Protein AF-A0A7C2RJS8-F1 (afdb_monomer)

pLDDT: mean 93.75, std 12.59, range [37.56, 98.81]

Structure (mmCIF, N/CA/C/O backbone):
data_AF-A0A7C2RJS8-F1
#
_entry.id   AF-A0A7C2RJS8-F1
#
loop_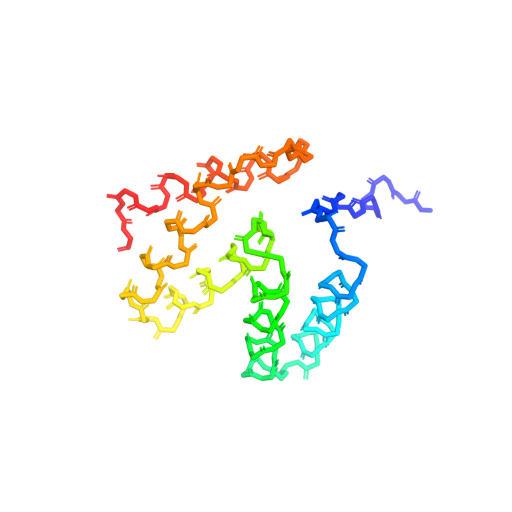
_atom_site.group_PDB
_atom_site.id
_atom_site.type_symbol
_atom_site.label_atom_id
_atom_site.label_alt_id
_atom_site.label_comp_id
_atom_site.label_asym_id
_atom_site.label_entity_id
_atom_site.l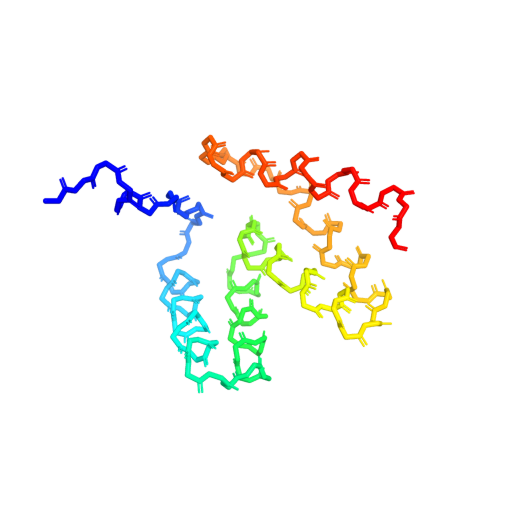abel_seq_id
_atom_site.pdbx_PDB_ins_code
_atom_site.Cartn_x
_atom_site.Cartn_y
_atom_site.Cartn_z
_atom_site.occupancy
_atom_site.B_iso_or_equiv
_atom_site.auth_seq_id
_atom_site.auth_comp_id
_atom_site.auth_asym_id
_atom_site.auth_atom_id
_atom_site.pdbx_PDB_model_num
ATOM 1 N N . MET A 1 1 ? 14.600 22.229 14.202 1.00 39.59 1 MET A N 1
ATOM 2 C CA . MET A 1 1 ? 13.687 21.393 13.400 1.00 39.59 1 MET A CA 1
ATOM 3 C C . MET A 1 1 ? 12.690 22.295 12.706 1.00 39.59 1 MET A C 1
ATOM 5 O O . MET A 1 1 ? 11.893 22.946 13.371 1.00 39.59 1 MET A O 1
ATOM 9 N N . THR A 1 2 ? 12.799 22.422 11.389 1.00 37.56 2 THR A N 1
ATOM 10 C CA . THR A 1 2 ? 11.765 23.049 10.560 1.00 37.56 2 THR A CA 1
ATOM 11 C C . THR A 1 2 ? 10.546 22.127 10.504 1.00 37.56 2 THR A C 1
ATOM 13 O O . THR A 1 2 ? 10.678 20.919 10.658 1.00 37.56 2 THR A O 1
ATOM 16 N N . LYS A 1 3 ? 9.355 22.681 10.262 1.00 46.38 3 LYS A N 1
ATOM 17 C CA . LYS A 1 3 ? 8.055 21.979 10.153 1.00 46.38 3 LYS A CA 1
ATOM 18 C C . LYS A 1 3 ? 7.982 20.834 9.106 1.00 46.38 3 LYS A C 1
ATOM 20 O O . LYS A 1 3 ? 6.898 20.334 8.849 1.00 46.38 3 LYS A O 1
ATOM 25 N N . SER A 1 4 ? 9.092 20.430 8.481 1.00 47.34 4 SER A N 1
ATOM 26 C CA . SER A 1 4 ? 9.165 19.389 7.442 1.00 47.34 4 SER A CA 1
ATOM 27 C C . SER A 1 4 ? 9.352 17.960 7.969 1.00 47.34 4 SER A C 1
ATOM 29 O O . SER A 1 4 ? 9.363 17.036 7.162 1.00 47.34 4 SER A O 1
ATOM 31 N N . ASP A 1 5 ? 9.503 17.767 9.283 1.00 49.25 5 ASP A N 1
ATOM 32 C CA . ASP A 1 5 ? 9.816 16.456 9.882 1.00 49.25 5 ASP A CA 1
ATOM 33 C C . ASP A 1 5 ? 8.587 15.688 10.410 1.00 49.25 5 ASP A C 1
ATOM 35 O O . ASP A 1 5 ? 8.726 14.584 10.942 1.00 49.25 5 ASP A O 1
ATOM 39 N N . GLU A 1 6 ? 7.370 16.223 10.258 1.00 60.22 6 GLU A N 1
ATOM 40 C CA . GLU A 1 6 ? 6.155 15.468 10.582 1.00 60.22 6 GLU A CA 1
ATOM 41 C C . GLU A 1 6 ? 5.938 14.374 9.531 1.00 60.22 6 GLU A C 1
ATOM 43 O O . GLU A 1 6 ? 5.411 14.604 8.440 1.00 60.22 6 GLU A O 1
ATOM 48 N N . LYS A 1 7 ? 6.379 13.152 9.859 1.00 75.50 7 LYS A N 1
ATOM 49 C CA . LYS A 1 7 ? 6.045 11.950 9.089 1.00 75.50 7 LYS A CA 1
ATOM 50 C C . LYS A 1 7 ? 4.526 11.886 8.932 1.00 75.50 7 LYS A C 1
ATOM 52 O O . LYS A 1 7 ? 3.804 11.984 9.922 1.00 75.50 7 LYS A O 1
ATOM 57 N N . ILE A 1 8 ? 4.053 11.674 7.700 1.00 78.88 8 ILE A N 1
ATOM 58 C CA . ILE A 1 8 ? 2.644 11.346 7.450 1.00 78.88 8 ILE A CA 1
ATOM 59 C C . ILE A 1 8 ? 2.287 10.161 8.359 1.00 78.88 8 ILE A C 1
ATOM 61 O O . ILE A 1 8 ? 2.957 9.128 8.250 1.00 78.88 8 ILE A O 1
ATOM 65 N N . PRO A 1 9 ? 1.283 10.290 9.246 1.00 90.75 9 PRO A N 1
ATOM 66 C CA . PRO A 1 9 ? 0.859 9.182 10.086 1.00 90.75 9 PRO A CA 1
ATOM 67 C C . PRO A 1 9 ? 0.458 7.984 9.227 1.00 90.75 9 PRO A C 1
ATOM 69 O O . PRO A 1 9 ? -0.215 8.145 8.208 1.00 90.75 9 PRO A O 1
ATOM 72 N N . ILE A 1 10 ? 0.898 6.801 9.642 1.00 94.50 10 ILE A N 1
ATOM 73 C CA . ILE A 1 10 ? 0.643 5.541 8.949 1.00 94.50 10 ILE A CA 1
ATOM 74 C C . ILE A 1 10 ? -0.542 4.856 9.629 1.00 94.50 10 ILE A C 1
ATOM 76 O O . ILE A 1 10 ? -0.496 4.594 10.831 1.00 94.50 10 ILE A O 1
ATOM 80 N N . THR A 1 11 ? -1.599 4.573 8.868 1.00 96.69 11 THR A N 1
ATOM 81 C CA . THR A 1 11 ? -2.822 3.953 9.394 1.00 96.69 11 THR A CA 1
ATOM 82 C C . THR A 1 11 ? -2.781 2.432 9.228 1.00 96.69 11 THR A C 1
ATOM 84 O O . THR A 1 11 ? -2.827 1.927 8.108 1.00 96.69 11 THR A O 1
ATOM 87 N N . THR A 1 12 ? -2.746 1.697 10.342 1.00 96.69 12 THR A N 1
ATOM 88 C CA . THR A 1 12 ? -2.876 0.228 10.391 1.00 96.69 12 THR A CA 1
ATOM 89 C C . THR A 1 12 ? -3.449 -0.224 11.735 1.00 96.69 12 THR A C 1
ATOM 91 O O . THR A 1 12 ? -3.341 0.491 12.734 1.00 96.69 12 THR A O 1
ATOM 94 N N . LYS A 1 13 ? -4.092 -1.398 11.759 1.00 95.12 13 LYS A N 1
ATOM 95 C CA . LYS A 1 13 ? -4.597 -2.044 12.985 1.00 95.12 13 LYS A CA 1
ATOM 96 C C . LYS A 1 13 ? -3.584 -3.004 13.619 1.00 95.12 13 LYS A C 1
ATOM 98 O O . LYS A 1 13 ? -3.794 -3.406 14.760 1.00 95.12 13 LYS A O 1
ATOM 103 N N . SER A 1 14 ? -2.521 -3.381 12.903 1.00 97.56 14 SER A N 1
ATOM 104 C CA . SER A 1 14 ? -1.530 -4.361 13.365 1.00 97.56 14 SER A CA 1
ATOM 105 C C . SER A 1 14 ? -0.178 -3.697 13.620 1.00 97.56 14 SER A C 1
ATOM 107 O O . SER A 1 14 ? 0.427 -3.097 12.731 1.00 97.56 14 SER A O 1
ATOM 109 N N . GLY A 1 15 ? 0.323 -3.835 14.852 1.00 97.62 15 GLY A N 1
ATOM 110 C CA . GLY A 1 15 ? 1.677 -3.401 15.202 1.00 97.62 15 GLY A CA 1
ATOM 111 C C . GLY A 1 15 ? 2.749 -4.177 14.433 1.00 97.62 15 GLY A C 1
ATOM 112 O O . GLY A 1 15 ? 3.743 -3.588 14.019 1.00 97.62 15 GLY A O 1
ATOM 113 N N . LEU A 1 16 ? 2.508 -5.466 14.164 1.00 98.19 16 LEU A N 1
ATOM 114 C CA . LEU A 1 16 ? 3.408 -6.299 13.367 1.00 98.19 16 LEU A CA 1
ATOM 115 C C . LEU A 1 16 ? 3.429 -5.852 11.900 1.00 98.19 16 LEU A C 1
ATOM 117 O O . LEU A 1 16 ? 4.503 -5.773 11.301 1.00 98.19 16 LEU A O 1
ATOM 121 N N . ALA A 1 17 ? 2.269 -5.504 11.331 1.00 98.31 17 ALA A N 1
ATOM 122 C CA . ALA A 1 17 ? 2.211 -4.934 9.987 1.00 98.31 17 ALA A CA 1
ATOM 123 C C . ALA A 1 17 ? 3.002 -3.622 9.915 1.00 98.31 17 ALA A C 1
ATOM 125 O O . ALA A 1 17 ? 3.785 -3.436 8.982 1.00 98.31 17 ALA A O 1
ATOM 126 N N . LEU A 1 18 ? 2.845 -2.738 10.910 1.00 98.12 18 LEU A N 1
ATOM 127 C CA . LEU A 1 18 ? 3.584 -1.476 10.979 1.00 98.12 18 LEU A CA 1
ATOM 128 C C . LEU A 1 18 ? 5.097 -1.708 11.026 1.00 98.12 18 LEU A C 1
ATOM 130 O O . LEU A 1 18 ? 5.818 -1.142 10.208 1.00 98.12 18 LEU A O 1
ATOM 134 N N . GLU A 1 19 ? 5.569 -2.560 11.937 1.00 98.25 19 GLU A N 1
ATOM 135 C CA . GLU A 1 19 ? 6.996 -2.863 12.077 1.00 98.25 19 GLU A CA 1
ATOM 136 C C . GLU A 1 19 ? 7.564 -3.460 10.783 1.00 98.25 19 GLU A C 1
ATOM 138 O O . GLU A 1 19 ? 8.590 -3.004 10.274 1.00 98.25 19 GLU A O 1
ATOM 143 N N . THR A 1 20 ? 6.864 -4.433 10.194 1.00 98.62 20 THR A N 1
ATOM 144 C CA . THR A 1 20 ? 7.278 -5.075 8.938 1.00 98.62 20 THR A CA 1
ATOM 145 C C . THR A 1 20 ? 7.334 -4.061 7.792 1.00 98.62 20 THR A C 1
ATOM 147 O O . THR A 1 20 ? 8.293 -4.029 7.016 1.00 98.62 20 THR A O 1
ATOM 150 N N . PHE A 1 21 ? 6.343 -3.170 7.707 1.00 98.44 21 PHE A N 1
ATOM 151 C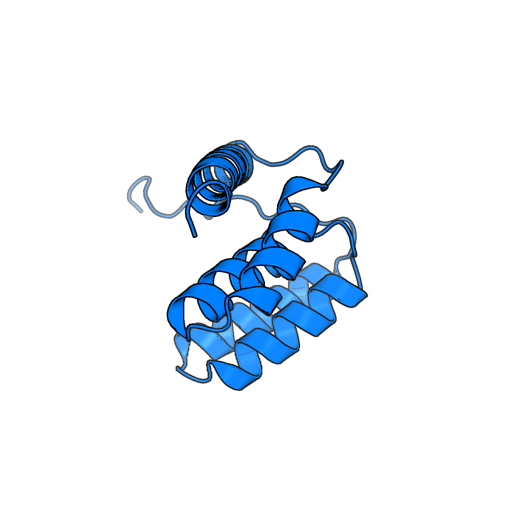 CA . PHE A 1 21 ? 6.330 -2.092 6.725 1.00 98.44 21 PHE A CA 1
ATOM 152 C C . PHE A 1 21 ? 7.513 -1.133 6.914 1.00 98.44 21 PHE A C 1
ATOM 154 O O . PHE A 1 21 ? 8.164 -0.758 5.935 1.00 98.44 21 PHE A O 1
ATOM 161 N N . GLU A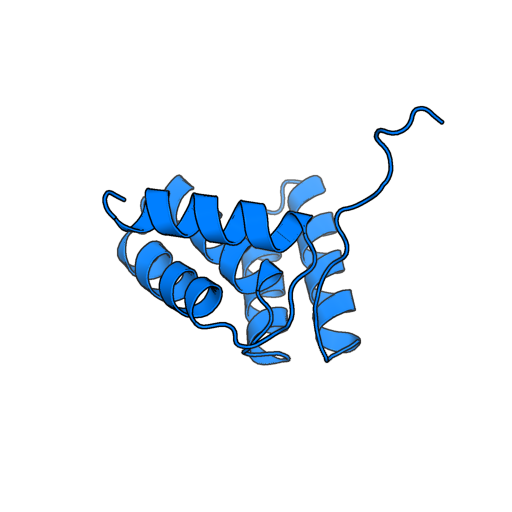 1 22 ? 7.826 -0.753 8.155 1.00 97.94 22 GLU A N 1
ATOM 162 C CA . GLU A 1 22 ? 8.967 0.107 8.474 1.00 97.94 22 GLU A CA 1
ATOM 163 C C . GLU A 1 22 ? 10.305 -0.555 8.122 1.00 97.94 22 GLU A C 1
ATOM 165 O O . GLU A 1 22 ? 11.176 0.108 7.550 1.00 97.94 22 GLU A O 1
ATOM 170 N N . GLN A 1 23 ? 10.453 -1.864 8.348 1.00 98.44 23 GLN A N 1
ATOM 171 C CA . GLN A 1 23 ? 11.604 -2.628 7.856 1.00 98.44 23 GLN A CA 1
ATOM 172 C C . GLN A 1 23 ? 11.700 -2.569 6.323 1.00 98.44 23 GLN A C 1
ATOM 174 O O . GLN A 1 23 ? 12.791 -2.369 5.782 1.00 98.44 23 GLN A O 1
ATOM 179 N N . GLY A 1 24 ? 10.567 -2.659 5.616 1.00 98.31 24 GLY A N 1
ATOM 180 C CA . GLY A 1 24 ? 10.500 -2.460 4.165 1.00 98.31 24 GLY A CA 1
ATOM 181 C C . GLY A 1 24 ? 10.945 -1.056 3.741 1.00 98.31 24 GLY A C 1
ATOM 182 O O . GLY A 1 24 ? 11.723 -0.900 2.801 1.00 98.31 24 GLY A O 1
ATOM 183 N N . VAL A 1 25 ? 10.545 -0.015 4.482 1.00 97.31 25 VAL A N 1
ATOM 184 C CA . VAL A 1 25 ? 11.005 1.367 4.251 1.00 97.31 25 VAL A CA 1
ATOM 185 C C . VAL A 1 25 ? 12.517 1.499 4.452 1.00 97.31 25 VAL A C 1
ATOM 187 O O . VAL A 1 25 ? 13.176 2.186 3.668 1.00 97.31 25 VAL A O 1
ATOM 190 N N . VAL A 1 26 ? 13.087 0.850 5.470 1.00 97.50 26 VAL A N 1
ATOM 191 C CA . VAL A 1 26 ? 14.542 0.827 5.695 1.00 97.50 26 VAL A CA 1
ATOM 192 C C . VAL A 1 26 ? 15.257 0.106 4.553 1.00 97.50 26 VAL A C 1
ATOM 194 O O . VAL A 1 26 ? 16.219 0.648 4.011 1.00 97.50 26 VAL A O 1
ATOM 197 N N . ALA A 1 27 ? 14.770 -1.065 4.132 1.00 98.12 27 ALA A N 1
ATOM 198 C CA . ALA A 1 27 ? 15.323 -1.801 2.996 1.00 98.12 27 ALA A CA 1
ATOM 199 C C . ALA A 1 27 ? 15.308 -0.954 1.713 1.00 98.12 27 ALA A C 1
ATOM 201 O O . ALA A 1 27 ? 16.324 -0.870 1.023 1.00 98.12 27 ALA A O 1
ATOM 202 N N . HIS A 1 28 ? 14.204 -0.248 1.449 1.00 97.25 28 HIS A N 1
ATOM 203 C CA . HIS A 1 28 ? 14.094 0.662 0.312 1.00 97.25 28 HIS A CA 1
ATOM 204 C C . HIS A 1 28 ? 15.125 1.802 0.375 1.00 97.25 28 HIS A C 1
ATOM 206 O O . HIS A 1 28 ? 15.794 2.086 -0.615 1.00 97.25 28 HIS A O 1
ATOM 212 N N . ARG A 1 29 ? 15.310 2.431 1.545 1.00 95.69 29 ARG A N 1
ATOM 213 C CA . ARG A 1 29 ? 16.330 3.483 1.743 1.00 95.69 29 ARG A CA 1
ATOM 214 C C . ARG A 1 29 ? 17.760 2.982 1.533 1.00 95.69 29 ARG A C 1
ATOM 216 O O . ARG A 1 29 ? 18.626 3.774 1.182 1.00 95.69 29 ARG A O 1
ATOM 223 N N . MET A 1 30 ? 17.989 1.689 1.739 1.00 97.19 30 MET A N 1
ATOM 224 C CA . MET A 1 30 ? 19.262 1.009 1.490 1.00 97.19 30 MET A CA 1
ATOM 225 C C . MET A 1 30 ? 19.369 0.449 0.059 1.00 97.19 30 MET A C 1
ATOM 227 O O . MET A 1 30 ? 20.251 -0.359 -0.212 1.00 97.19 30 MET A O 1
ATOM 231 N N . TYR A 1 31 ? 18.484 0.865 -0.854 1.00 95.31 31 TYR A N 1
ATOM 232 C CA . TYR A 1 31 ? 18.424 0.436 -2.257 1.00 95.31 31 TYR A CA 1
ATOM 233 C C . TYR A 1 31 ? 18.114 -1.059 -2.476 1.00 95.31 31 TYR A C 1
ATOM 235 O O . TYR A 1 31 ? 18.210 -1.557 -3.596 1.00 95.31 31 TYR A O 1
ATOM 243 N N . TYR A 1 32 ? 17.652 -1.779 -1.447 1.00 97.56 32 TYR A N 1
ATOM 244 C CA . TYR A 1 32 ? 17.196 -3.169 -1.557 1.00 97.56 32 TYR A CA 1
ATOM 245 C C . TYR A 1 32 ? 15.714 -3.236 -1.957 1.00 97.56 32 TYR A C 1
ATOM 247 O O . TYR A 1 32 ? 14.867 -3.658 -1.169 1.00 97.56 32 TYR A O 1
ATOM 255 N N . VAL A 1 33 ? 15.382 -2.795 -3.176 1.00 96.69 33 VAL A N 1
ATOM 256 C CA . VAL A 1 33 ? 13.979 -2.606 -3.602 1.00 96.69 33 VAL A CA 1
ATOM 257 C C . VAL A 1 33 ? 13.171 -3.908 -3.607 1.00 96.69 33 VAL A C 1
ATOM 259 O O . VAL A 1 33 ? 12.052 -3.904 -3.107 1.00 96.69 33 VAL A O 1
ATOM 262 N N . GLY A 1 34 ? 13.738 -5.027 -4.073 1.00 97.75 34 GLY A N 1
ATOM 263 C CA . GLY A 1 34 ? 13.042 -6.326 -4.044 1.00 97.75 34 GLY A CA 1
ATOM 264 C C . GLY A 1 34 ? 12.641 -6.730 -2.622 1.00 97.75 34 GLY A C 1
ATOM 265 O O . GLY A 1 34 ? 11.469 -6.949 -2.342 1.00 97.75 34 GLY A O 1
ATOM 266 N N . LYS A 1 35 ? 13.593 -6.661 -1.681 1.00 98.44 35 LYS A N 1
ATOM 267 C CA . LYS A 1 35 ? 13.334 -6.926 -0.258 1.00 98.44 35 LYS A CA 1
ATOM 268 C C . LYS A 1 35 ? 12.293 -5.973 0.337 1.00 98.44 35 LYS A C 1
ATOM 270 O O . LYS A 1 35 ? 11.517 -6.374 1.199 1.00 98.44 35 LYS A O 1
ATOM 275 N N . ALA A 1 36 ? 12.293 -4.706 -0.078 1.00 98.62 36 ALA A N 1
ATOM 276 C CA . ALA A 1 36 ? 11.289 -3.749 0.371 1.00 98.62 36 ALA A CA 1
ATOM 277 C C . ALA A 1 36 ? 9.881 -4.157 -0.078 1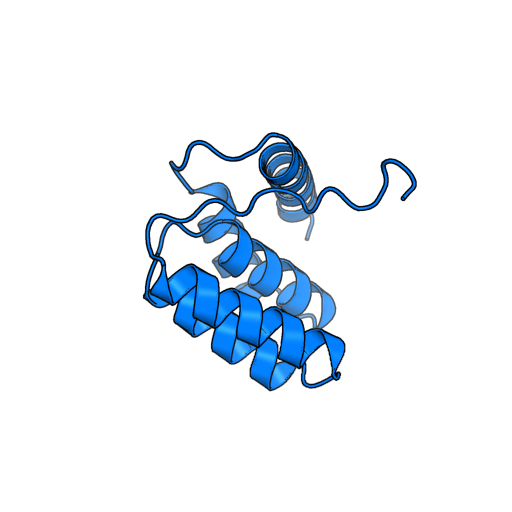.00 98.62 36 ALA A C 1
ATOM 279 O O . ALA A 1 36 ? 8.964 -4.139 0.739 1.00 98.62 36 ALA A O 1
ATOM 280 N N . MET A 1 37 ? 9.727 -4.568 -1.341 1.00 98.62 37 MET A N 1
ATOM 281 C CA . MET A 1 37 ? 8.453 -5.049 -1.875 1.00 98.62 37 MET A CA 1
ATOM 282 C C . MET A 1 37 ? 7.983 -6.321 -1.163 1.00 98.62 37 MET A C 1
ATOM 284 O O . MET A 1 37 ? 6.828 -6.358 -0.747 1.00 98.62 37 MET A O 1
ATOM 288 N N . ASP A 1 38 ? 8.870 -7.291 -0.918 1.00 98.69 38 ASP A N 1
ATOM 289 C CA . ASP A 1 38 ? 8.534 -8.509 -0.163 1.00 98.69 38 ASP A CA 1
ATOM 290 C C . ASP A 1 38 ? 8.005 -8.171 1.241 1.00 98.69 38 ASP A C 1
ATOM 292 O O . ASP A 1 38 ? 6.968 -8.669 1.676 1.00 98.69 38 ASP A O 1
ATOM 296 N N . LEU A 1 39 ? 8.684 -7.265 1.954 1.00 98.81 39 LEU A N 1
ATOM 297 C CA . LEU A 1 39 ? 8.271 -6.827 3.291 1.00 98.81 39 LEU A CA 1
ATOM 298 C C . LEU A 1 39 ? 6.940 -6.066 3.268 1.00 98.81 39 LEU A C 1
ATOM 300 O O . LEU A 1 39 ? 6.114 -6.244 4.162 1.00 98.81 39 LEU A O 1
ATOM 304 N N . TRP A 1 40 ? 6.693 -5.236 2.253 1.00 98.75 40 TRP A N 1
ATOM 305 C CA . TRP A 1 40 ? 5.401 -4.566 2.103 1.00 98.75 40 TRP A CA 1
ATOM 306 C C . TRP A 1 40 ? 4.274 -5.545 1.774 1.00 98.75 40 TRP A C 1
ATOM 308 O O . TRP A 1 40 ? 3.162 -5.354 2.260 1.00 98.75 40 TRP A O 1
ATOM 318 N N . GLU A 1 41 ? 4.538 -6.604 1.008 1.00 98.75 41 GLU A N 1
ATOM 319 C CA . GLU A 1 41 ? 3.554 -7.661 0.765 1.00 98.75 41 GLU A CA 1
ATOM 320 C C . GLU A 1 41 ? 3.254 -8.451 2.044 1.00 98.75 41 GLU A C 1
ATOM 322 O O . GLU A 1 41 ? 2.085 -8.680 2.355 1.00 98.75 41 GLU A O 1
ATOM 327 N N . ILE A 1 42 ? 4.272 -8.778 2.849 1.00 98.75 42 ILE A N 1
ATOM 328 C CA . ILE A 1 42 ? 4.082 -9.410 4.166 1.00 98.75 42 ILE A CA 1
ATOM 329 C C . ILE A 1 42 ? 3.244 -8.507 5.082 1.00 98.75 42 ILE A C 1
ATOM 331 O O . ILE A 1 42 ? 2.271 -8.973 5.672 1.00 98.75 42 ILE A O 1
ATOM 335 N N . ALA A 1 43 ? 3.562 -7.212 5.158 1.00 98.69 43 ALA A N 1
ATOM 336 C CA . ALA A 1 43 ? 2.795 -6.255 5.956 1.00 98.69 43 ALA A CA 1
ATOM 337 C C . ALA A 1 43 ? 1.329 -6.150 5.498 1.00 98.69 43 ALA A C 1
ATOM 339 O O . ALA A 1 43 ? 0.428 -6.039 6.326 1.00 98.69 43 ALA A O 1
ATOM 340 N N . LEU A 1 44 ? 1.081 -6.208 4.186 1.00 98.50 44 LEU A N 1
ATOM 341 C CA . LEU A 1 44 ? -0.267 -6.192 3.617 1.00 98.50 44 LEU A CA 1
ATOM 342 C C . LEU A 1 44 ? -1.033 -7.502 3.858 1.00 98.50 44 LEU A C 1
ATOM 344 O O . LEU A 1 44 ? -2.256 -7.485 3.941 1.00 98.50 44 LEU A O 1
ATOM 348 N N . ASN A 1 45 ? -0.345 -8.638 3.954 1.00 98.19 45 ASN A N 1
ATOM 349 C CA . ASN A 1 45 ? -0.979 -9.909 4.307 1.00 98.19 45 ASN A CA 1
ATOM 350 C C . ASN A 1 45 ? -1.371 -9.955 5.790 1.00 98.19 45 ASN A C 1
ATOM 352 O O . ASN A 1 45 ? -2.407 -10.525 6.124 1.00 98.19 45 ASN A O 1
ATOM 356 N N . GLU A 1 46 ? -0.571 -9.330 6.655 1.00 98.44 46 GLU A N 1
ATOM 357 C CA . GLU A 1 46 ? -0.852 -9.179 8.086 1.00 98.44 46 GLU A CA 1
ATOM 358 C C . GLU A 1 46 ? -2.016 -8.205 8.356 1.00 98.44 46 GLU A C 1
ATOM 360 O O . GLU A 1 46 ? -2.898 -8.499 9.161 1.00 98.44 46 GLU A O 1
ATOM 365 N N . ASP A 1 47 ? -2.072 -7.064 7.659 1.00 98.31 47 ASP A N 1
ATOM 366 C CA . ASP A 1 47 ? -3.226 -6.155 7.671 1.00 98.31 47 ASP A CA 1
ATOM 367 C C . ASP A 1 47 ? -3.727 -5.903 6.234 1.00 98.31 47 ASP A C 1
ATOM 369 O O . ASP A 1 47 ? -3.234 -5.003 5.547 1.00 98.31 47 ASP A O 1
ATOM 373 N N . PRO A 1 48 ? -4.745 -6.656 5.768 1.00 97.81 48 PRO A N 1
ATOM 374 C CA . PRO A 1 48 ? -5.301 -6.510 4.421 1.00 97.81 48 PRO A CA 1
ATOM 375 C C . PRO A 1 48 ? -5.904 -5.136 4.108 1.00 97.81 48 PRO A C 1
ATOM 377 O O . PRO A 1 48 ? -6.106 -4.824 2.932 1.00 97.81 48 PRO A O 1
ATOM 380 N N . GLU A 1 49 ? -6.205 -4.312 5.121 1.00 97.69 49 GLU A N 1
ATOM 381 C CA . GLU A 1 49 ? -6.686 -2.939 4.929 1.00 97.69 49 GLU A CA 1
ATOM 382 C C . GLU A 1 49 ? -5.559 -1.893 4.970 1.00 97.69 49 GLU A C 1
ATOM 384 O O . GLU A 1 49 ? -5.836 -0.689 4.870 1.00 97.69 49 GLU A O 1
ATOM 389 N N . PHE A 1 50 ? -4.298 -2.330 5.082 1.00 98.38 50 PHE A N 1
ATOM 390 C CA . PHE A 1 50 ? -3.141 -1.461 5.235 1.00 98.38 50 PHE A CA 1
ATOM 391 C C . PHE A 1 50 ? -2.838 -0.668 3.959 1.00 98.38 50 PHE A C 1
ATOM 393 O O . PHE A 1 50 ? -2.066 -1.068 3.081 1.00 98.38 50 PHE A O 1
ATOM 400 N N . PHE A 1 51 ? -3.430 0.525 3.896 1.00 98.56 51 PHE A N 1
ATOM 401 C CA . PHE A 1 51 ? -3.356 1.430 2.754 1.00 98.56 51 PHE A CA 1
ATOM 402 C C . PHE A 1 51 ? -1.922 1.690 2.288 1.00 98.56 51 PHE A C 1
ATOM 404 O O . PHE A 1 51 ? -1.641 1.610 1.094 1.00 98.56 51 PHE A O 1
ATOM 411 N N . ARG A 1 52 ? -1.001 1.989 3.214 1.00 98.00 52 ARG A N 1
ATOM 412 C CA . ARG A 1 52 ? 0.360 2.396 2.853 1.00 98.00 52 ARG A CA 1
ATOM 413 C C . ARG A 1 52 ? 1.154 1.273 2.186 1.00 98.00 52 ARG A C 1
ATOM 415 O O . ARG A 1 52 ? 1.877 1.551 1.230 1.00 98.00 52 ARG A O 1
ATOM 422 N N . ALA A 1 53 ? 1.001 0.035 2.651 1.00 98.50 53 ALA A N 1
ATOM 423 C CA . ALA A 1 53 ? 1.653 -1.126 2.056 1.00 98.50 53 ALA A CA 1
ATOM 424 C C . ALA A 1 53 ? 1.147 -1.370 0.624 1.00 98.50 53 ALA A C 1
ATOM 426 O O . ALA A 1 53 ? 1.942 -1.411 -0.316 1.00 98.50 53 ALA A O 1
ATOM 427 N N . ALA A 1 54 ? -0.178 -1.406 0.434 1.00 98.75 54 ALA A N 1
ATOM 428 C CA . ALA A 1 54 ? -0.787 -1.550 -0.890 1.00 98.75 54 ALA A CA 1
ATOM 429 C C . ALA A 1 54 ? -0.436 -0.384 -1.834 1.00 98.75 54 ALA A C 1
ATOM 431 O O . ALA A 1 54 ? -0.131 -0.604 -3.005 1.00 98.75 54 ALA A O 1
ATOM 432 N N . TYR A 1 55 ? -0.412 0.852 -1.324 1.00 98.62 55 TYR A N 1
ATOM 433 C CA . TYR A 1 55 ? -0.006 2.026 -2.094 1.00 98.62 55 TYR A CA 1
ATOM 434 C C . TYR A 1 55 ? 1.431 1.882 -2.605 1.00 98.62 55 TYR A C 1
ATOM 436 O O . TYR A 1 55 ? 1.659 2.041 -3.801 1.00 98.62 55 TYR A O 1
ATOM 444 N N . GLN A 1 56 ? 2.397 1.553 -1.738 1.00 98.38 56 GLN A N 1
ATOM 445 C CA . GLN A 1 56 ? 3.794 1.412 -2.165 1.00 98.38 56 GLN A CA 1
ATOM 446 C C . GLN A 1 56 ? 3.942 0.306 -3.210 1.00 98.38 56 GLN A C 1
ATOM 448 O O . GLN A 1 56 ? 4.511 0.545 -4.271 1.00 98.38 56 GLN A O 1
ATOM 453 N N . LEU A 1 57 ? 3.351 -0.867 -2.972 1.00 98.75 57 LEU A N 1
ATOM 454 C CA . LEU A 1 57 ? 3.361 -1.959 -3.948 1.00 98.75 57 LEU A CA 1
ATOM 455 C C . LEU A 1 57 ? 2.783 -1.531 -5.299 1.00 98.75 57 LEU A C 1
ATOM 457 O O . LEU A 1 57 ? 3.348 -1.886 -6.331 1.00 98.75 57 LEU A O 1
ATOM 461 N N . SER A 1 58 ? 1.707 -0.736 -5.313 1.00 98.50 58 SER A N 1
ATOM 462 C CA . SER A 1 58 ? 1.159 -0.210 -6.565 1.00 98.50 58 SER A CA 1
ATOM 463 C C . SER A 1 58 ? 2.178 0.672 -7.293 1.00 98.50 58 SER A C 1
ATOM 465 O O . SER A 1 58 ? 2.529 0.376 -8.431 1.00 98.50 58 SER A O 1
ATOM 467 N N . ILE A 1 59 ? 2.741 1.684 -6.625 1.00 98.25 59 ILE A N 1
ATOM 468 C CA . ILE A 1 59 ? 3.672 2.635 -7.244 1.00 98.25 59 ILE A CA 1
ATOM 469 C C . ILE A 1 59 ? 4.908 1.933 -7.810 1.00 98.25 59 ILE A C 1
ATOM 471 O O . ILE A 1 59 ? 5.288 2.208 -8.945 1.00 98.25 59 ILE A O 1
ATOM 475 N N . TYR A 1 60 ? 5.511 0.997 -7.075 1.00 98.00 60 TYR A N 1
ATOM 476 C CA . TYR A 1 60 ? 6.702 0.305 -7.576 1.00 98.00 60 TYR A CA 1
ATOM 477 C C . TYR A 1 60 ? 6.393 -0.631 -8.739 1.00 98.00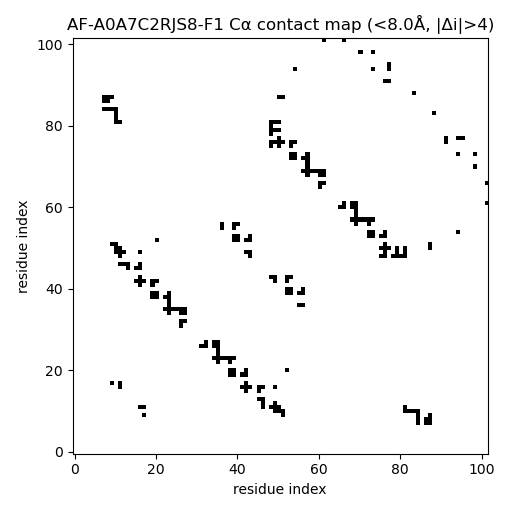 60 TYR A C 1
ATOM 479 O O . TYR A 1 60 ? 7.173 -0.685 -9.685 1.00 98.00 60 TYR A O 1
ATOM 487 N N . ASN A 1 61 ? 5.246 -1.315 -8.725 1.00 98.31 61 ASN A N 1
ATOM 488 C CA . ASN A 1 61 ? 4.845 -2.119 -9.877 1.00 98.31 61 ASN A CA 1
ATOM 489 C C . ASN A 1 61 ? 4.610 -1.257 -11.119 1.00 98.31 61 ASN A C 1
ATOM 491 O O . ASN A 1 61 ? 5.020 -1.656 -12.206 1.00 98.31 61 ASN A O 1
ATOM 495 N N . LEU A 1 62 ? 4.065 -0.046 -10.967 1.00 97.44 62 LEU A N 1
ATOM 496 C CA . LEU A 1 62 ? 3.985 0.899 -12.079 1.00 97.44 62 LEU A CA 1
ATOM 497 C C . LEU A 1 62 ? 5.376 1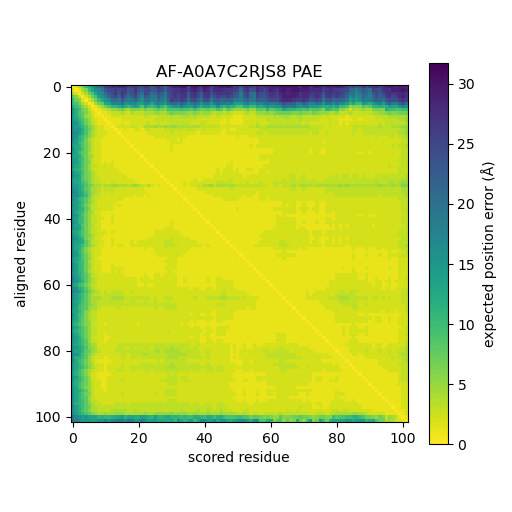.310 -12.580 1.00 97.44 62 LEU A C 1
ATOM 499 O O . LEU A 1 62 ? 5.632 1.254 -13.779 1.00 97.44 62 LEU A O 1
ATOM 503 N N . CYS A 1 63 ? 6.297 1.666 -11.678 1.00 95.94 63 CYS A N 1
ATOM 504 C CA . CYS A 1 63 ? 7.666 2.043 -12.044 1.00 95.94 63 CYS A CA 1
ATOM 505 C C . CYS A 1 63 ? 8.422 0.935 -12.793 1.00 95.94 63 CYS A C 1
ATOM 507 O O . CYS A 1 63 ? 9.265 1.240 -13.634 1.00 95.94 63 CYS A O 1
ATOM 509 N N . PHE A 1 64 ? 8.127 -0.332 -12.502 1.00 96.94 64 PHE A N 1
ATOM 510 C CA . PHE A 1 64 ? 8.722 -1.481 -13.187 1.00 96.94 64 PHE A CA 1
ATOM 511 C C . PHE A 1 64 ? 7.954 -1.933 -14.437 1.00 96.94 64 PHE A C 1
ATOM 513 O O . PHE A 1 64 ? 8.386 -2.871 -15.099 1.00 96.94 64 PHE A O 1
ATOM 520 N N . GLY A 1 65 ? 6.848 -1.270 -14.792 1.00 96.69 65 GLY A N 1
ATOM 521 C CA . GLY A 1 65 ? 6.022 -1.637 -15.946 1.00 96.69 65 GLY A CA 1
ATOM 522 C C . GLY A 1 65 ? 5.131 -2.865 -15.720 1.00 96.69 65 GLY A C 1
ATOM 523 O O . GLY A 1 65 ? 4.528 -3.369 -16.666 1.00 96.69 65 GLY A O 1
ATOM 524 N N . ASN A 1 66 ? 4.997 -3.333 -14.477 1.00 97.62 66 ASN A N 1
ATOM 525 C CA . ASN A 1 66 ? 4.124 -4.441 -14.088 1.00 97.62 66 ASN A CA 1
ATOM 526 C C . ASN A 1 66 ? 2.677 -3.941 -13.936 1.00 97.62 66 ASN A C 1
ATOM 528 O O . ASN A 1 66 ? 2.146 -3.824 -12.829 1.00 97.62 66 ASN A O 1
ATOM 532 N N . VAL A 1 67 ? 2.033 -3.604 -15.056 1.00 96.38 67 VAL A N 1
ATOM 533 C CA . VAL A 1 67 ? 0.713 -2.943 -15.075 1.00 96.38 67 VAL A CA 1
ATOM 534 C C . VAL A 1 67 ? -0.375 -3.767 -14.371 1.00 96.38 67 VAL A C 1
ATOM 536 O O . VAL A 1 67 ? -1.232 -3.199 -13.690 1.00 96.38 67 VAL A O 1
ATOM 539 N N . ASP A 1 68 ? -0.344 -5.095 -14.488 1.00 97.81 68 ASP A N 1
ATOM 540 C CA . ASP A 1 68 ? -1.340 -5.965 -13.846 1.00 97.81 68 ASP A CA 1
ATOM 541 C C . ASP A 1 68 ? -1.229 -5.933 -12.317 1.00 97.81 68 ASP A C 1
ATOM 543 O O . ASP A 1 68 ? -2.237 -5.781 -11.618 1.00 97.81 68 ASP A O 1
ATOM 547 N N . ASP A 1 69 ? -0.007 -5.970 -11.783 1.00 98.12 69 ASP A N 1
ATOM 548 C CA . ASP A 1 69 ? 0.218 -5.847 -10.344 1.00 98.12 69 ASP A CA 1
ATOM 549 C C . ASP A 1 69 ? -0.048 -4.424 -9.843 1.00 98.12 69 ASP A C 1
ATOM 551 O O . ASP A 1 69 ? -0.614 -4.251 -8.760 1.00 98.12 69 ASP A O 1
ATOM 555 N N . PHE A 1 70 ? 0.252 -3.391 -10.640 1.00 98.38 70 PHE A N 1
ATOM 556 C CA . PHE A 1 70 ? -0.187 -2.030 -10.331 1.00 98.38 70 PHE A CA 1
ATOM 557 C C . PHE A 1 70 ? -1.711 -1.976 -10.151 1.00 98.38 70 PHE A C 1
ATOM 559 O O . PHE A 1 70 ? -2.187 -1.457 -9.139 1.00 98.38 70 PHE A O 1
ATOM 566 N N . LYS A 1 71 ? -2.492 -2.548 -11.079 1.00 98.00 71 LYS A N 1
ATOM 567 C CA . LYS A 1 71 ? -3.964 -2.594 -10.984 1.00 98.00 71 LYS A CA 1
ATOM 568 C C . LYS A 1 71 ? -4.428 -3.364 -9.747 1.00 98.00 71 LYS A C 1
ATOM 570 O O . LYS A 1 71 ? -5.270 -2.870 -8.999 1.00 98.00 71 LYS A O 1
ATOM 575 N N . LYS A 1 72 ? -3.837 -4.533 -9.478 1.00 98.00 72 LYS A N 1
ATOM 576 C CA . LYS A 1 72 ? -4.134 -5.356 -8.293 1.00 98.00 72 LYS A CA 1
ATOM 577 C C . LYS A 1 72 ? -3.926 -4.577 -6.991 1.00 98.00 72 LYS A C 1
ATOM 579 O O . LYS A 1 72 ? -4.816 -4.538 -6.137 1.00 98.00 72 LYS A O 1
ATOM 584 N N . TYR A 1 73 ? -2.756 -3.966 -6.814 1.00 98.69 73 TYR A N 1
ATOM 585 C CA . TYR A 1 73 ? -2.411 -3.280 -5.568 1.00 98.69 73 TYR A CA 1
ATOM 586 C C . TYR A 1 73 ? -3.077 -1.912 -5.438 1.00 98.69 73 TYR A C 1
ATOM 588 O O . TYR A 1 73 ? -3.478 -1.541 -4.334 1.00 98.69 73 TYR A O 1
ATOM 596 N N . SER A 1 74 ? -3.280 -1.194 -6.546 1.00 98.44 74 SER A N 1
ATOM 597 C CA . SER A 1 74 ? -4.045 0.054 -6.526 1.00 98.44 74 SER A CA 1
ATOM 598 C C . SER A 1 74 ? -5.495 -0.205 -6.127 1.00 98.44 74 SER A C 1
ATOM 600 O O . SER A 1 74 ? -5.990 0.454 -5.218 1.00 98.44 74 SER A O 1
ATOM 602 N N . GLN A 1 75 ? -6.151 -1.232 -6.677 1.00 98.19 75 GLN A N 1
ATOM 603 C CA . GLN A 1 75 ? -7.502 -1.615 -6.259 1.00 98.19 75 GLN A CA 1
ATOM 604 C C . GLN A 1 75 ? -7.569 -1.933 -4.758 1.00 98.19 75 GLN A C 1
ATOM 606 O O . GLN A 1 75 ? -8.474 -1.454 -4.073 1.00 98.19 75 GLN A O 1
ATOM 611 N N . LYS A 1 76 ? -6.594 -2.685 -4.224 1.00 98.12 76 LYS A N 1
ATOM 612 C CA . LYS A 1 76 ? -6.497 -2.961 -2.780 1.00 98.12 76 LYS A CA 1
ATOM 613 C C . LYS A 1 76 ? -6.400 -1.670 -1.965 1.00 98.12 76 LYS A C 1
ATOM 615 O O . LYS A 1 76 ? -7.227 -1.462 -1.078 1.00 98.12 76 LYS A O 1
ATOM 620 N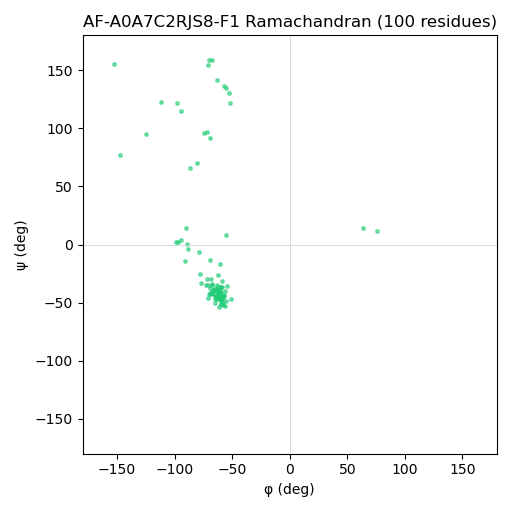 N . ALA A 1 77 ? -5.466 -0.778 -2.303 1.00 98.38 77 ALA A N 1
ATOM 621 C CA . ALA A 1 77 ? -5.301 0.507 -1.623 1.00 98.38 77 ALA A CA 1
ATOM 622 C C . ALA A 1 77 ? -6.580 1.361 -1.681 1.00 98.38 77 ALA A C 1
ATOM 624 O O . ALA A 1 77 ? -7.017 1.900 -0.665 1.00 98.38 77 ALA A O 1
ATOM 625 N N . LEU A 1 78 ? -7.230 1.447 -2.843 1.00 98.31 78 LEU A N 1
ATOM 626 C CA . LEU A 1 78 ? -8.447 2.243 -3.024 1.00 98.31 78 LEU A CA 1
ATOM 627 C C . LEU A 1 78 ? -9.657 1.670 -2.268 1.00 98.31 78 LEU A C 1
ATOM 629 O O . LEU A 1 78 ? -10.511 2.434 -1.808 1.00 98.31 78 LEU A O 1
ATOM 633 N N . SER A 1 79 ? -9.700 0.349 -2.077 1.00 97.69 79 SER A N 1
ATOM 634 C CA . SER A 1 79 ? -10.780 -0.357 -1.376 1.00 97.69 79 SER A CA 1
ATOM 635 C C . SER A 1 79 ? -10.724 -0.288 0.156 1.00 97.69 79 SER A C 1
ATOM 637 O O . SER A 1 79 ? -11.668 -0.742 0.805 1.00 97.69 79 SER A O 1
ATOM 639 N N . THR A 1 80 ? -9.656 0.273 0.743 1.00 97.25 80 THR A N 1
ATOM 640 C CA . THR A 1 80 ? -9.518 0.367 2.208 1.00 97.25 80 THR A CA 1
ATOM 641 C C . THR A 1 80 ? -10.714 1.083 2.844 1.00 97.25 80 THR A C 1
ATOM 643 O O . THR A 1 80 ? -11.148 2.138 2.361 1.00 97.25 80 THR A O 1
ATOM 646 N N . LYS A 1 81 ? -11.238 0.518 3.941 1.00 96.81 81 LYS A N 1
ATOM 647 C CA . LYS A 1 81 ? -12.299 1.128 4.763 1.00 96.81 81 LYS A CA 1
ATOM 648 C C . LYS A 1 81 ? -11.739 1.818 6.006 1.00 96.81 81 LYS A C 1
ATOM 650 O O . LYS A 1 81 ? -12.504 2.329 6.826 1.00 96.81 81 LYS A O 1
ATOM 655 N N . MET A 1 82 ? -10.414 1.831 6.160 1.00 96.31 82 MET A N 1
ATOM 656 C CA . MET A 1 82 ? -9.741 2.519 7.253 1.00 96.31 82 MET A CA 1
ATOM 657 C C . MET A 1 82 ? -9.993 4.022 7.180 1.00 96.31 82 MET A C 1
ATOM 659 O O . MET A 1 82 ? -9.974 4.625 6.107 1.00 96.31 82 MET A O 1
ATOM 663 N N . LYS A 1 83 ? -10.181 4.647 8.345 1.00 97.19 83 LYS A N 1
ATOM 664 C CA . LYS A 1 83 ? -10.166 6.105 8.458 1.00 97.19 83 LYS A CA 1
ATOM 665 C C . LYS A 1 83 ? -8.716 6.579 8.361 1.00 97.19 83 LYS A C 1
ATOM 667 O O . LYS A 1 83 ? -7.997 6.542 9.356 1.00 97.19 83 LYS A O 1
ATOM 672 N N . LEU A 1 84 ? -8.307 6.973 7.161 1.00 96.69 84 LEU A N 1
ATOM 673 C CA . LEU A 1 84 ? -6.938 7.372 6.854 1.00 96.69 84 LEU A CA 1
ATOM 674 C C . LEU A 1 84 ? -6.566 8.713 7.495 1.00 96.69 84 LEU A C 1
ATOM 676 O O . LEU A 1 84 ? -7.420 9.540 7.834 1.00 96.69 84 LEU A O 1
ATOM 680 N N . SER A 1 85 ? -5.262 8.945 7.642 1.00 95.81 85 SER A N 1
ATOM 681 C CA . SER A 1 85 ? -4.762 10.283 7.939 1.00 95.81 85 SER A CA 1
ATOM 682 C C . SER A 1 85 ? -4.983 11.215 6.741 1.00 95.81 85 SER A C 1
ATOM 684 O O . SER A 1 85 ? -5.059 10.778 5.594 1.00 95.81 85 SER A O 1
ATOM 686 N N . LYS A 1 86 ? -4.997 12.533 6.974 1.00 95.38 86 LYS A N 1
ATOM 687 C CA . LYS A 1 86 ? -5.135 13.525 5.891 1.00 95.38 86 LYS A CA 1
ATOM 688 C C . LYS A 1 86 ? -4.075 13.356 4.790 1.00 95.38 86 LYS A C 1
ATOM 690 O O . LYS A 1 86 ? -4.357 13.589 3.619 1.00 95.38 86 LYS A O 1
ATOM 695 N N . GLY A 1 87 ? -2.851 12.973 5.163 1.00 94.69 87 GLY A N 1
ATOM 696 C CA . GLY A 1 87 ? -1.773 12.734 4.202 1.00 94.69 87 GLY A CA 1
ATOM 697 C C . GLY A 1 87 ? -2.021 11.493 3.344 1.00 94.69 87 GLY A C 1
ATOM 698 O O . GLY A 1 87 ? -1.832 11.538 2.132 1.00 94.69 87 GLY A O 1
ATOM 699 N N . GLU A 1 88 ? -2.495 10.407 3.952 1.00 97.06 88 GLU A N 1
ATOM 700 C CA . GLU A 1 88 ? -2.875 9.188 3.233 1.00 97.06 88 GLU A CA 1
ATOM 701 C C . GLU A 1 88 ? -4.111 9.401 2.343 1.00 97.06 88 GLU A C 1
ATOM 703 O O . GLU A 1 88 ? -4.138 8.887 1.229 1.00 97.06 88 GLU A O 1
ATOM 708 N N . ASP A 1 89 ? -5.072 10.236 2.748 1.00 97.81 89 ASP A N 1
ATOM 709 C CA . ASP A 1 89 ? -6.212 10.616 1.900 1.00 97.81 89 ASP A CA 1
ATOM 710 C C . ASP A 1 89 ? -5.777 11.348 0.623 1.00 97.81 89 ASP A C 1
ATOM 712 O O . ASP A 1 89 ? -6.302 11.078 -0.460 1.00 97.81 89 ASP A O 1
ATOM 716 N N . PHE A 1 90 ? -4.797 12.256 0.707 1.00 97.44 90 PHE A N 1
ATOM 717 C CA . PHE A 1 90 ? -4.252 12.901 -0.493 1.00 97.44 90 PHE A CA 1
ATOM 718 C C . PHE A 1 90 ? -3.567 11.899 -1.419 1.00 97.44 90 PHE A C 1
ATOM 720 O O . PHE A 1 90 ? -3.711 11.980 -2.639 1.00 97.44 90 PHE A O 1
ATOM 727 N N . MET A 1 91 ? -2.854 10.931 -0.848 1.00 97.69 91 MET A N 1
ATOM 728 C CA . MET A 1 91 ? -2.241 9.860 -1.626 1.00 97.69 91 MET A CA 1
ATOM 729 C C . MET A 1 91 ? -3.286 8.965 -2.283 1.00 97.69 91 MET A C 1
ATOM 731 O O . MET A 1 91 ? -3.117 8.596 -3.442 1.00 97.69 91 MET A O 1
ATOM 735 N N . LYS A 1 92 ? -4.381 8.653 -1.580 1.00 98.06 92 LYS A N 1
ATOM 736 C CA . LYS A 1 92 ? -5.497 7.882 -2.131 1.00 98.06 92 LYS A CA 1
ATOM 737 C C . LYS A 1 92 ? -6.091 8.601 -3.338 1.00 98.06 92 LYS A C 1
ATOM 739 O O . LYS A 1 92 ? -6.179 8.006 -4.402 1.00 98.06 92 LYS A O 1
ATOM 744 N N . GLN A 1 93 ? -6.377 9.897 -3.223 1.00 97.88 93 GLN A N 1
ATOM 745 C CA . GLN A 1 93 ? -6.882 10.707 -4.340 1.00 97.88 93 GLN A CA 1
ATOM 746 C C . GLN A 1 93 ? -5.904 10.779 -5.524 1.00 97.88 93 GLN A C 1
ATOM 748 O O . GLN A 1 93 ? -6.327 10.773 -6.680 1.00 97.88 93 GLN A O 1
ATOM 753 N N . ALA A 1 94 ? -4.596 10.861 -5.261 1.00 97.50 94 ALA A N 1
ATOM 754 C CA . ALA A 1 94 ? -3.585 10.827 -6.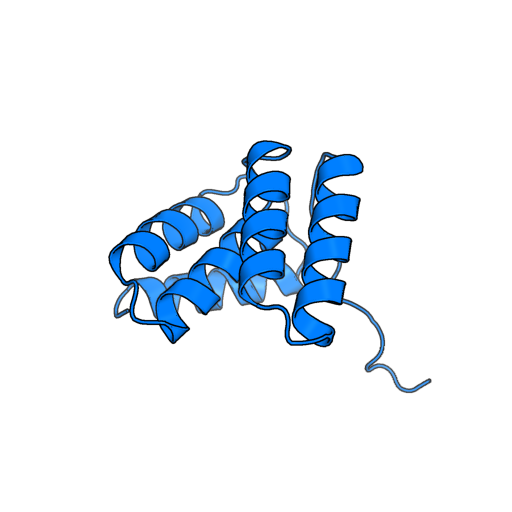316 1.00 97.50 94 ALA A CA 1
ATOM 755 C C . ALA A 1 94 ? -3.577 9.468 -7.035 1.00 97.50 94 ALA A C 1
ATOM 757 O O . ALA A 1 94 ? -3.591 9.424 -8.265 1.00 97.50 94 ALA A O 1
ATOM 758 N N . LEU A 1 95 ? -3.640 8.374 -6.272 1.00 98.25 95 LEU A N 1
ATOM 759 C CA . LEU A 1 95 ? -3.722 7.020 -6.807 1.00 98.25 95 LEU A CA 1
ATOM 760 C C . LEU A 1 95 ? -5.016 6.787 -7.599 1.00 98.25 95 LEU A C 1
ATOM 762 O O . LEU A 1 95 ? -4.967 6.159 -8.648 1.00 98.25 95 LEU A O 1
ATOM 766 N N . GLU A 1 96 ? -6.157 7.329 -7.161 1.00 97.88 96 GLU A N 1
ATOM 767 C CA . GLU A 1 96 ? -7.426 7.263 -7.908 1.00 97.88 96 GLU A CA 1
ATOM 768 C C . GLU A 1 96 ? -7.332 7.933 -9.279 1.00 97.88 96 GLU A C 1
ATOM 770 O O . GLU A 1 96 ? -7.952 7.470 -10.234 1.00 97.88 96 GLU A O 1
ATOM 775 N N . LYS A 1 97 ? -6.587 9.041 -9.387 1.00 96.75 97 LYS A N 1
ATOM 776 C CA . LYS A 1 97 ? -6.349 9.707 -10.674 1.00 96.75 97 LYS A CA 1
ATOM 777 C C . LYS A 1 97 ? -5.420 8.878 -11.551 1.00 96.75 97 LYS A C 1
ATOM 779 O O . LYS A 1 97 ? -5.735 8.676 -12.715 1.00 96.75 97 LYS A O 1
ATOM 784 N N . LEU A 1 98 ? -4.331 8.378 -10.973 1.00 95.88 98 LEU A N 1
ATOM 785 C CA . LEU A 1 98 ? -3.343 7.559 -11.670 1.00 95.88 98 LEU A CA 1
ATOM 786 C C . LEU A 1 98 ? -3.948 6.248 -12.195 1.00 95.88 98 LEU A C 1
ATOM 788 O O . LEU A 1 98 ? -3.716 5.869 -13.330 1.00 95.88 98 LEU A O 1
ATOM 792 N N . ALA A 1 99 ? -4.797 5.584 -11.412 1.00 94.69 99 ALA A N 1
ATOM 793 C CA . ALA A 1 99 ? -5.402 4.310 -11.796 1.00 94.69 99 ALA A CA 1
ATOM 794 C C . ALA A 1 99 ? -6.437 4.409 -12.936 1.00 94.69 99 ALA A C 1
ATOM 796 O O . ALA A 1 99 ? -6.834 3.379 -13.479 1.00 94.69 99 ALA A O 1
ATOM 797 N N . LYS A 1 100 ? -6.900 5.617 -13.293 1.00 92.44 100 LYS A N 1
ATOM 798 C CA . LYS A 1 100 ? -7.829 5.825 -14.419 1.00 92.44 100 LYS A CA 1
ATOM 799 C C . LYS A 1 100 ? -7.135 5.787 -15.780 1.00 92.44 100 LYS A C 1
ATOM 801 O O . LYS A 1 100 ? -7.804 5.475 -16.759 1.00 92.44 100 LYS A O 1
ATOM 806 N N . ASP A 1 101 ? -5.844 6.103 -15.822 1.00 85.75 101 ASP A N 1
ATOM 807 C CA . ASP A 1 101 ? -5.005 6.098 -17.024 1.00 85.75 101 ASP A CA 1
ATOM 808 C C . ASP A 1 101 ? -3.567 5.702 -16.622 1.00 85.75 101 ASP A C 1
ATOM 810 O O . ASP A 1 101 ? -2.739 6.581 -16.371 1.00 85.75 101 ASP A O 1
ATOM 814 N N . PRO A 1 102 ? -3.334 4.394 -16.387 1.00 71.88 102 PRO A N 1
ATOM 815 C CA . PRO A 1 102 ? -2.113 3.870 -15.777 1.00 71.88 102 PRO A CA 1
ATOM 816 C C . PRO A 1 102 ? -0.905 3.804 -16.711 1.00 71.88 102 PRO A C 1
ATOM 818 O O . PRO A 1 102 ? -1.077 3.449 -17.898 1.00 71.88 102 PRO A O 1
#

Solvent-accessible surface area (backbone atoms only — not comparable to full-atom values): 5534 Å² total; per-residue (Å²): 136,68,93,82,73,74,70,69,67,81,59,67,95,40,70,66,23,51,53,36,33,50,52,13,52,53,31,39,76,71,68,38,52,69,62,14,47,54,26,20,51,52,17,24,68,70,27,77,55,24,33,65,34,24,42,51,48,11,53,53,25,47,76,73,67,38,57,70,55,17,53,55,23,40,51,49,28,69,65,38,84,64,86,60,37,76,60,49,48,54,51,48,56,51,48,60,57,42,69,74,69,115

InterPro domains:
  IPR011990 Tetratricopeptide-like helical domain superfamily [SSF48452] (13-81)

Radius of gyration: 13.17 Å; Cα contacts (8 Å, |Δi|>4): 129; chains: 1; bounding box: 32×33×32 Å

Mean predicted aligned error: 3.8 Å

Nearest PDB structures (foldseek):
  1na3-assembly1_A  TM=7.847E-01  e=3.678E-03  unidentified
  7b80-assembly1_A  TM=7.437E-01  e=1.259E-02  Homo sapiens
  8fwd-assembly1_3  TM=7.076E-01  e=1.936E-02  synthetic construct
  6q4m-assembly1_A  TM=8.915E-01  e=9.013E-02  Homo sapiens
  4cgv-assembly3_C  TM=7.181E-01  e=7.970E-02  Homo sapiens

Organism: NCBI:txid390640

Foldseek 3Di:
DPPPPPDFDFDFPDPQLVVLQVVLVVCVVVVVPVSSLVSLVVSCVVTVLRLVSLLVQLVVCVVVVVVVSVLVSLVSNLPRPTPGGPVSVVSNVVSVVVNVPD

Secondary structure (DSSP, 8-state):
--TT--PPPP--S-HHHHHHHHHHHHHHHTT-HHHHHHHHHHHHHH-TT-HHHHHHHHHHHHHTT-HHHHHHHHHHHHT--S---HHHHHHHHHHHHHTT--

Sequence (102 aa):
MTKSDEKIPITTKSGLALETFEQGVVAHRMYYVGKAMDLWEIALNEDPEFFRAAYQLSIYNLCFGNVDDFKKYSQKALSTKMKLSKGEDFMKQALEKLAKDP